Protein AF-A0A6A5AP10-F1 (afdb_monomer)

Radius of gyration: 18.3 Å; Cα contacts (8 Å, |Δi|>4): 77; chains: 1; bounding box: 49×32×50 Å

Solvent-accessible surface area (backbone atoms only — not comparable to full-atom values): 5480 Å² total; per-residue (Å²): 132,61,67,67,54,51,53,53,42,50,52,53,36,42,69,69,26,62,87,64,48,72,67,56,54,49,50,33,45,48,77,37,25,48,53,90,87,62,76,61,86,83,66,50,68,89,78,47,59,61,85,49,77,68,28,86,86,54,41,54,38,46,76,33,58,69,51,30,52,73,47,79,81,73,56,84,67,77,73,81,78,82,75,70,79,79,131

Structure (mmCIF, N/CA/C/O backbone):
data_AF-A0A6A5AP10-F1
#
_entry.id   AF-A0A6A5AP10-F1
#
loop_
_atom_site.group_PDB
_atom_site.id
_atom_site.type_symbol
_atom_site.label_atom_id
_atom_site.label_alt_id
_atom_site.label_comp_id
_atom_site.label_asym_id
_atom_site.label_entity_id
_atom_site.label_seq_id
_atom_site.pdbx_PDB_ins_code
_atom_site.Cartn_x
_atom_site.Cartn_y
_atom_site.Cartn_z
_atom_site.occupancy
_atom_site.B_iso_or_equiv
_atom_site.auth_seq_id
_atom_site.auth_comp_id
_atom_site.auth_asym_id
_atom_site.auth_atom_id
_atom_site.pdbx_PDB_model_num
ATOM 1 N N . MET A 1 1 ? 16.333 -0.764 6.682 1.00 71.38 1 MET A N 1
ATOM 2 C CA . MET A 1 1 ? 15.305 -0.293 7.646 1.00 71.38 1 MET A CA 1
ATOM 3 C C . MET A 1 1 ? 13.981 0.037 6.930 1.00 71.38 1 MET A C 1
ATOM 5 O O . MET A 1 1 ? 13.589 1.195 6.887 1.00 71.38 1 MET A O 1
ATOM 9 N N . ALA A 1 2 ? 13.273 -0.959 6.374 1.00 89.81 2 ALA A N 1
ATOM 10 C CA . ALA A 1 2 ? 11.991 -0.758 5.664 1.00 89.81 2 ALA A CA 1
ATOM 11 C C . ALA A 1 2 ? 10.759 -1.126 6.517 1.00 89.81 2 ALA A C 1
ATOM 13 O O . ALA A 1 2 ? 9.765 -0.402 6.538 1.00 89.81 2 ALA A O 1
ATOM 14 N N . ALA A 1 3 ? 10.860 -2.206 7.299 1.00 94.44 3 ALA A N 1
ATOM 15 C CA . ALA A 1 3 ? 9.810 -2.642 8.218 1.00 94.44 3 ALA A CA 1
ATOM 16 C C . ALA A 1 3 ? 9.363 -1.563 9.233 1.00 94.44 3 ALA A C 1
ATOM 18 O O . ALA A 1 3 ? 8.160 -1.325 9.319 1.00 94.44 3 ALA A O 1
ATOM 19 N N . PRO A 1 4 ? 10.256 -0.834 9.944 1.00 96.62 4 PRO A N 1
ATOM 20 C CA . PRO A 1 4 ? 9.809 0.205 10.880 1.00 96.62 4 PRO A CA 1
ATOM 21 C C . PRO A 1 4 ? 9.130 1.398 10.187 1.00 96.62 4 PRO A C 1
ATOM 23 O O . PRO A 1 4 ? 8.184 1.957 10.733 1.00 96.62 4 PRO A O 1
ATOM 26 N N . HIS A 1 5 ? 9.540 1.750 8.961 1.00 95.62 5 HIS A N 1
ATOM 27 C CA . HIS A 1 5 ? 8.836 2.762 8.161 1.00 95.62 5 HIS A CA 1
ATOM 28 C C . HIS A 1 5 ? 7.429 2.294 7.785 1.00 95.62 5 HIS A C 1
ATOM 30 O O . HIS A 1 5 ? 6.481 3.071 7.845 1.00 95.62 5 HIS A O 1
ATOM 36 N N . THR A 1 6 ? 7.287 1.012 7.448 1.00 95.31 6 THR A N 1
ATOM 37 C CA . THR A 1 6 ? 5.986 0.408 7.133 1.00 95.31 6 THR A CA 1
ATOM 38 C C . THR A 1 6 ? 5.073 0.416 8.360 1.00 95.31 6 THR A C 1
ATOM 40 O O . THR A 1 6 ? 3.911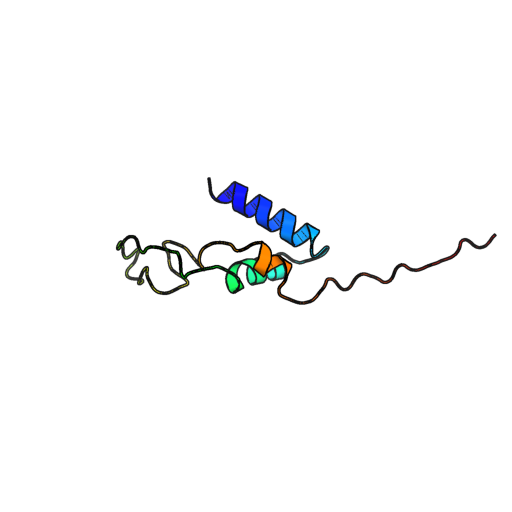 0.796 8.253 1.00 95.31 6 THR A O 1
ATOM 43 N N . ALA A 1 7 ? 5.601 0.095 9.544 1.00 96.44 7 ALA A N 1
ATOM 44 C CA . ALA A 1 7 ? 4.847 0.177 10.795 1.00 96.44 7 ALA A CA 1
ATOM 45 C C . ALA A 1 7 ? 4.373 1.613 11.093 1.00 96.44 7 ALA A C 1
ATOM 47 O O . ALA A 1 7 ? 3.204 1.822 11.415 1.00 96.44 7 ALA A O 1
ATOM 48 N N . GLY A 1 8 ? 5.244 2.613 10.914 1.00 95.94 8 GLY A N 1
ATOM 49 C CA . GLY A 1 8 ? 4.874 4.026 11.055 1.00 95.94 8 GLY A CA 1
ATOM 50 C C . GLY A 1 8 ? 3.825 4.484 10.034 1.00 95.94 8 GLY A C 1
ATOM 51 O O . GLY A 1 8 ? 2.884 5.190 10.390 1.00 95.94 8 GLY A O 1
ATOM 52 N N . ALA A 1 9 ? 3.931 4.038 8.779 1.00 94.94 9 ALA A N 1
ATOM 53 C CA . ALA A 1 9 ? 2.938 4.314 7.741 1.00 94.94 9 ALA A CA 1
ATOM 54 C C . ALA A 1 9 ? 1.556 3.751 8.105 1.00 94.94 9 ALA A C 1
ATOM 56 O O . ALA A 1 9 ? 0.556 4.460 8.007 1.00 94.94 9 ALA A O 1
ATOM 57 N N . VAL A 1 10 ? 1.504 2.503 8.578 1.00 94.94 10 VAL A N 1
ATOM 58 C CA . VAL A 1 10 ? 0.264 1.870 9.049 1.00 94.94 10 VAL A CA 1
ATOM 59 C C . VAL A 1 10 ? -0.331 2.642 10.226 1.00 94.94 10 VAL A C 1
ATOM 61 O O . VAL A 1 10 ? -1.533 2.897 10.234 1.00 94.94 10 VAL A O 1
ATOM 64 N N . ALA A 1 11 ? 0.493 3.080 11.183 1.00 95.50 11 ALA A N 1
ATOM 65 C CA . ALA A 1 11 ? 0.029 3.885 12.311 1.00 95.50 11 ALA A CA 1
ATOM 66 C C . ALA A 1 11 ? -0.620 5.208 11.859 1.00 95.50 11 ALA A C 1
ATOM 68 O O . ALA A 1 11 ? -1.683 5.570 12.359 1.00 95.50 11 ALA A O 1
ATOM 69 N N . LEU A 1 12 ? -0.038 5.898 10.872 1.00 94.38 12 LEU A N 1
ATOM 70 C CA . LEU A 1 12 ? -0.618 7.121 10.302 1.00 94.38 12 LEU A CA 1
ATOM 71 C C . LEU A 1 12 ? -1.934 6.855 9.559 1.00 94.38 12 LEU A C 1
ATOM 73 O O . LEU A 1 12 ? -2.882 7.628 9.693 1.00 94.38 12 LEU A O 1
ATOM 77 N N . ILE A 1 13 ? -2.022 5.751 8.813 1.00 92.69 13 ILE A N 1
ATOM 78 C CA . ILE A 1 13 ? -3.255 5.347 8.122 1.00 92.69 13 ILE A CA 1
ATOM 79 C C . ILE A 1 13 ? -4.370 5.055 9.128 1.00 92.69 13 ILE A C 1
ATOM 81 O O . ILE A 1 13 ? -5.487 5.535 8.948 1.00 92.69 13 ILE A O 1
ATOM 85 N N . LEU A 1 14 ? -4.071 4.330 10.206 1.00 92.56 14 LEU A N 1
ATOM 86 C CA . LEU A 1 14 ? -5.034 4.042 11.271 1.00 92.56 14 LEU A CA 1
ATOM 87 C C . LEU A 1 14 ? -5.436 5.298 12.053 1.00 92.56 14 LEU A C 1
ATOM 89 O O . LEU A 1 14 ? -6.596 5.421 12.438 1.00 92.56 14 LEU A O 1
ATOM 93 N N . GLY A 1 15 ? -4.514 6.246 12.239 1.00 92.19 15 GLY A N 1
ATOM 94 C CA . GLY A 1 15 ? -4.817 7.552 12.826 1.00 92.19 15 GLY A CA 1
AT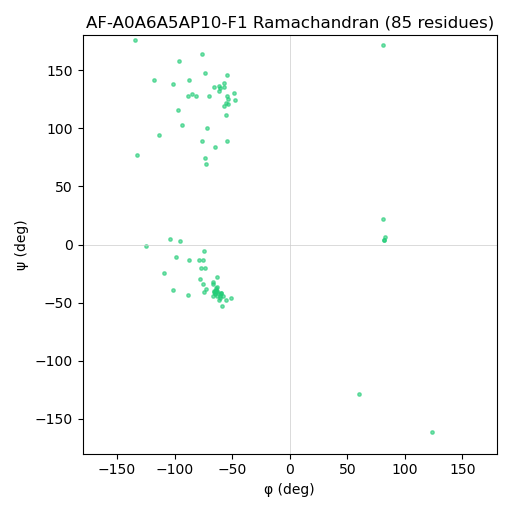OM 95 C C . GLY A 1 15 ? -5.779 8.380 11.969 1.00 92.19 15 GLY A C 1
ATOM 96 O O . GLY A 1 15 ? -6.678 9.022 12.504 1.00 92.19 15 GLY A O 1
ATOM 97 N N . ALA A 1 16 ? -5.635 8.331 10.640 1.00 90.62 16 ALA A N 1
ATOM 98 C CA . ALA A 1 16 ? -6.537 9.011 9.707 1.00 90.62 16 ALA A CA 1
ATOM 99 C C . ALA A 1 16 ? -7.875 8.274 9.508 1.00 90.62 16 ALA A C 1
ATOM 101 O O . ALA A 1 16 ? -8.894 8.906 9.230 1.00 90.62 16 ALA A O 1
ATOM 102 N N . LYS A 1 17 ? -7.882 6.941 9.635 1.00 87.56 17 LYS A N 1
ATOM 103 C CA . LYS A 1 17 ? -9.059 6.086 9.423 1.00 87.56 17 LYS A CA 1
ATOM 104 C C . LYS A 1 17 ? -9.229 5.073 10.559 1.00 87.56 17 LYS A C 1
ATOM 106 O O . LYS A 1 17 ? -8.924 3.884 10.376 1.00 87.56 17 LYS A O 1
ATOM 111 N N . PRO A 1 18 ? -9.741 5.516 11.720 1.00 88.31 18 PRO A N 1
ATOM 112 C CA . PRO A 1 18 ? -9.983 4.633 12.853 1.00 88.31 18 PRO A CA 1
ATOM 113 C C . PRO A 1 18 ? -10.915 3.477 12.470 1.00 88.31 18 PRO A C 1
ATOM 115 O O . PRO A 1 18 ? -11.890 3.674 11.749 1.00 88.31 18 PRO A O 1
ATOM 118 N N . GLY A 1 19 ? -10.617 2.265 12.945 1.00 86.06 19 GLY A N 1
ATOM 119 C CA . GLY A 1 19 ? -11.432 1.071 12.677 1.00 86.06 19 GLY A CA 1
ATOM 120 C C . GLY A 1 19 ? -11.185 0.390 11.324 1.00 86.06 19 GLY A C 1
ATOM 121 O O . GLY A 1 19 ? -11.862 -0.586 11.010 1.00 86.06 19 GLY A O 1
ATOM 122 N N . SER A 1 20 ? -10.214 0.858 10.531 1.00 86.88 20 SER A N 1
ATOM 123 C CA . SER A 1 20 ? -9.822 0.172 9.293 1.00 86.88 20 SER A CA 1
ATOM 124 C C . SER A 1 20 ? -9.318 -1.243 9.580 1.00 86.88 20 SER A C 1
ATOM 126 O O . SER A 1 20 ? -8.500 -1.458 10.475 1.00 86.88 20 SER A O 1
ATOM 128 N N . THR A 1 21 ? -9.782 -2.212 8.791 1.00 93.25 21 THR A N 1
ATOM 129 C CA . THR A 1 21 ? -9.313 -3.599 8.886 1.00 93.25 21 THR A CA 1
ATOM 130 C C . THR A 1 21 ? -7.933 -3.756 8.255 1.00 93.25 21 THR A C 1
ATOM 132 O O . THR A 1 21 ? -7.501 -2.921 7.455 1.00 93.25 21 THR A O 1
ATOM 135 N N . TYR A 1 22 ? -7.263 -4.870 8.557 1.00 92.88 22 TYR A N 1
ATOM 136 C CA . TYR A 1 22 ? -6.019 -5.244 7.885 1.00 92.88 22 TYR A CA 1
ATOM 137 C C . TYR A 1 22 ? -6.154 -5.208 6.356 1.00 92.88 22 TYR A C 1
ATOM 139 O O . TYR A 1 22 ? -5.308 -4.622 5.688 1.00 92.88 22 TYR A O 1
ATOM 147 N N . GLU A 1 23 ? -7.232 -5.772 5.803 1.00 93.31 23 GLU A N 1
ATOM 148 C CA . GLU A 1 23 ? -7.442 -5.822 4.353 1.00 93.31 23 GLU A CA 1
ATOM 149 C C . GLU A 1 23 ? -7.585 -4.417 3.754 1.00 93.31 23 GLU A C 1
ATOM 151 O O . GLU A 1 23 ? -7.002 -4.120 2.712 1.00 93.31 23 GLU A O 1
ATOM 156 N N . THR A 1 24 ? -8.309 -3.525 4.437 1.00 91.31 24 THR A N 1
ATOM 157 C CA . THR A 1 24 ? -8.454 -2.126 4.018 1.00 91.31 24 THR A CA 1
ATOM 158 C C . THR A 1 24 ? -7.104 -1.416 3.999 1.00 91.31 24 THR A C 1
ATOM 160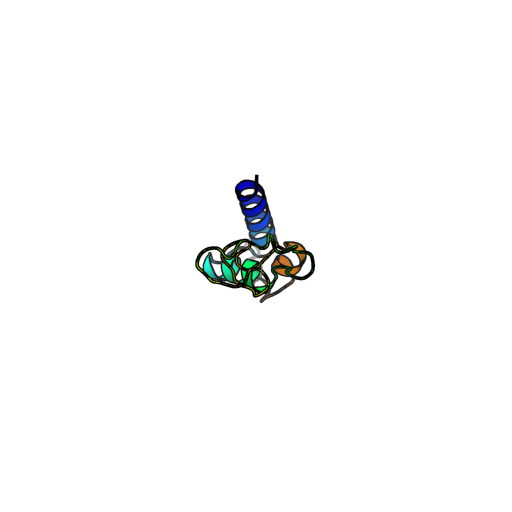 O O . THR A 1 24 ? -6.768 -0.762 3.015 1.00 91.31 24 THR A O 1
ATOM 163 N N . VAL A 1 25 ? -6.311 -1.557 5.064 1.00 92.81 25 VAL A N 1
ATOM 164 C CA . VAL A 1 25 ? -4.980 -0.939 5.151 1.00 92.81 25 VAL A CA 1
ATOM 165 C C . VAL A 1 25 ? -4.039 -1.519 4.095 1.00 92.81 25 VAL A C 1
ATOM 167 O O . VAL A 1 25 ? -3.319 -0.760 3.450 1.00 92.81 25 VAL A O 1
ATOM 170 N N . TYR A 1 26 ? -4.076 -2.835 3.876 1.00 93.81 26 TYR A N 1
ATOM 171 C CA . TYR A 1 26 ? -3.282 -3.504 2.851 1.00 93.81 26 TYR A CA 1
ATOM 172 C C . TYR A 1 26 ? -3.601 -2.946 1.461 1.00 93.81 26 TYR A C 1
ATOM 174 O O . TYR A 1 26 ? -2.692 -2.447 0.804 1.00 93.81 26 TYR A O 1
ATOM 182 N N . LYS A 1 27 ? -4.883 -2.913 1.067 1.00 93.88 27 LYS A N 1
ATOM 183 C CA . LYS A 1 27 ? -5.309 -2.355 -0.229 1.00 93.88 27 LYS A CA 1
ATOM 184 C C . LYS A 1 27 ? -4.899 -0.897 -0.400 1.00 93.88 27 LYS A C 1
ATOM 186 O O . LYS A 1 27 ? -4.365 -0.527 -1.436 1.00 93.88 27 LYS A O 1
ATOM 191 N N . LEU A 1 28 ? -5.082 -0.067 0.630 1.00 92.62 28 LEU A N 1
ATOM 192 C CA . LEU A 1 28 ? -4.682 1.341 0.571 1.00 92.62 28 LEU A CA 1
ATOM 193 C C . LEU A 1 28 ? -3.183 1.501 0.306 1.00 92.62 28 LEU A C 1
ATOM 195 O O . LEU A 1 28 ? -2.797 2.361 -0.478 1.00 92.62 28 LEU A O 1
ATOM 199 N N . ILE A 1 29 ? -2.333 0.695 0.943 1.00 94.12 29 ILE A N 1
ATOM 200 C CA . ILE A 1 29 ? -0.878 0.780 0.764 1.00 94.12 29 ILE A CA 1
ATOM 201 C C . ILE A 1 29 ? -0.454 0.237 -0.607 1.00 94.12 29 ILE A C 1
ATOM 203 O O . ILE A 1 29 ? 0.437 0.819 -1.224 1.00 94.12 29 ILE A O 1
ATOM 207 N N . THR A 1 30 ? -1.075 -0.841 -1.095 1.00 94.50 30 THR A N 1
ATOM 208 C CA . THR A 1 30 ? -0.725 -1.450 -2.388 1.00 94.50 30 THR A CA 1
ATOM 209 C C . THR A 1 30 ? -1.215 -0.632 -3.577 1.00 94.50 30 THR A C 1
ATOM 211 O O . THR A 1 30 ? -0.460 -0.442 -4.525 1.00 94.50 30 THR A O 1
ATOM 214 N N . ASP A 1 31 ? -2.431 -0.088 -3.514 1.00 93.94 31 ASP A N 1
ATOM 215 C CA . ASP A 1 31 ? -3.048 0.643 -4.631 1.00 93.94 31 ASP A CA 1
ATOM 216 C C . ASP A 1 31 ? -2.491 2.063 -4.784 1.00 93.94 31 ASP A C 1
ATOM 218 O O . ASP A 1 31 ? -2.603 2.680 -5.843 1.00 93.94 31 ASP A O 1
ATOM 222 N N . THR A 1 32 ? -1.889 2.605 -3.723 1.00 94.31 32 THR A N 1
ATOM 223 C CA . THR A 1 32 ? -1.320 3.959 -3.726 1.00 94.31 32 THR A CA 1
ATOM 224 C C . THR A 1 32 ? 0.199 3.989 -3.813 1.00 94.31 32 THR A C 1
ATOM 226 O O . THR A 1 32 ? 0.791 5.070 -3.747 1.00 94.31 32 THR A O 1
ATOM 229 N N . ALA A 1 33 ? 0.837 2.829 -3.969 1.00 94.25 33 ALA A N 1
ATOM 230 C CA . ALA A 1 33 ? 2.279 2.733 -4.101 1.00 94.25 33 ALA A CA 1
ATOM 231 C C . ALA A 1 33 ? 2.781 3.491 -5.344 1.00 94.25 33 ALA A C 1
ATOM 233 O O . ALA A 1 33 ? 2.214 3.413 -6.433 1.00 94.25 33 ALA A O 1
ATOM 234 N N . ASP A 1 34 ? 3.875 4.234 -5.183 1.00 94.19 34 ASP A N 1
ATOM 235 C CA . ASP A 1 34 ? 4.531 4.926 -6.286 1.00 94.19 34 ASP A CA 1
ATOM 236 C C . ASP A 1 34 ? 5.558 4.002 -6.952 1.00 94.19 34 ASP A C 1
ATOM 238 O O . ASP A 1 34 ? 6.468 3.482 -6.298 1.00 94.19 34 ASP A O 1
ATOM 242 N N . THR A 1 35 ? 5.459 3.869 -8.273 1.00 92.81 35 THR A N 1
ATOM 243 C CA . THR A 1 35 ? 6.368 3.046 -9.089 1.00 92.81 35 THR A CA 1
ATOM 244 C C . THR A 1 35 ? 7.304 3.875 -9.970 1.00 92.81 35 THR A C 1
ATOM 246 O O . THR A 1 35 ? 8.407 3.440 -10.286 1.00 92.81 35 THR A O 1
ATOM 249 N N . ALA A 1 36 ? 6.921 5.110 -10.311 1.00 88.19 36 ALA A N 1
ATOM 250 C CA . ALA A 1 36 ? 7.622 5.937 -11.299 1.00 88.19 36 ALA A CA 1
ATOM 251 C C . ALA A 1 36 ? 9.070 6.311 -10.925 1.00 88.19 36 ALA A C 1
ATOM 253 O O . ALA A 1 36 ? 9.891 6.544 -11.805 1.00 88.19 36 ALA A O 1
ATOM 254 N N . SER A 1 37 ? 9.396 6.389 -9.631 1.00 86.12 37 SER A N 1
ATOM 255 C CA . SER A 1 37 ? 10.745 6.746 -9.161 1.00 86.12 37 SER A CA 1
ATOM 256 C C . SER A 1 37 ? 11.635 5.540 -8.852 1.00 86.12 37 SER A C 1
ATOM 258 O O . SER A 1 37 ? 12.725 5.715 -8.309 1.00 86.12 37 SER A O 1
ATOM 260 N N . LEU A 1 38 ? 11.152 4.320 -9.085 1.00 86.75 38 LEU A N 1
ATOM 261 C CA . LEU A 1 38 ? 11.886 3.101 -8.770 1.00 86.75 38 LEU A CA 1
ATOM 262 C C . LEU A 1 38 ? 12.823 2.757 -9.923 1.00 86.75 38 LEU A C 1
ATOM 264 O O . LEU A 1 38 ? 12.418 2.727 -11.083 1.00 86.75 38 LEU A O 1
ATOM 268 N N . LYS A 1 39 ? 14.093 2.520 -9.593 1.00 84.62 39 LYS A N 1
ATOM 269 C CA . LYS A 1 39 ? 15.113 2.139 -10.566 1.00 84.62 39 LYS A CA 1
ATOM 270 C C . LYS A 1 39 ? 15.264 0.615 -10.542 1.00 84.62 39 LYS A C 1
ATOM 272 O O . LYS A 1 39 ? 15.704 0.105 -9.512 1.00 84.62 39 LYS A O 1
ATOM 277 N N . PRO A 1 40 ? 14.937 -0.095 -11.637 1.00 79.31 40 PRO A N 1
ATOM 278 C CA . PRO A 1 40 ? 15.141 -1.535 -11.721 1.00 79.31 40 PRO A CA 1
ATOM 279 C C . PRO A 1 40 ? 16.612 -1.881 -11.481 1.00 79.31 40 PRO A C 1
ATOM 281 O O . PRO A 1 40 ? 17.503 -1.224 -12.031 1.00 79.31 40 PRO A O 1
ATOM 284 N N . SER A 1 41 ? 16.867 -2.902 -10.667 1.00 77.56 41 SER A N 1
ATOM 285 C CA . SER A 1 41 ? 18.218 -3.400 -10.390 1.00 77.56 41 SER A CA 1
ATOM 286 C C . SER A 1 41 ? 18.813 -4.175 -11.575 1.00 77.56 41 SER A C 1
ATOM 288 O O . SER A 1 41 ? 20.032 -4.295 -11.687 1.00 77.56 41 SER A O 1
ATOM 290 N N . GLY A 1 42 ? 17.956 -4.661 -12.482 1.00 72.88 42 GLY A N 1
ATOM 291 C CA . GLY A 1 42 ? 18.320 -5.544 -13.591 1.00 72.88 42 GLY A CA 1
ATOM 292 C C . GLY A 1 42 ? 18.443 -7.017 -13.186 1.00 72.88 42 GLY A C 1
ATOM 293 O O . GLY A 1 42 ? 18.836 -7.837 -14.015 1.00 72.88 42 GLY A O 1
ATOM 294 N N . ALA A 1 43 ? 18.132 -7.356 -11.931 1.00 75.44 43 ALA A N 1
ATOM 295 C CA . ALA A 1 43 ? 18.158 -8.717 -11.419 1.00 75.44 43 ALA A CA 1
ATOM 296 C C . ALA A 1 43 ? 16.770 -9.362 -11.524 1.00 75.44 43 ALA A C 1
ATOM 298 O O . ALA A 1 43 ? 15.930 -9.142 -10.661 1.00 75.44 43 ALA A O 1
ATOM 299 N N . ASN A 1 44 ? 16.562 -10.233 -12.518 1.00 70.62 44 ASN A N 1
ATOM 300 C CA . ASN A 1 44 ? 15.276 -10.898 -12.745 1.00 70.62 44 ASN A CA 1
ATOM 301 C C . ASN A 1 44 ? 14.991 -11.995 -11.700 1.00 70.62 44 ASN A C 1
ATOM 303 O O . ASN A 1 44 ? 15.072 -13.193 -11.973 1.00 70.62 44 ASN A O 1
ATOM 307 N N . CYS A 1 45 ? 14.649 -11.598 -10.479 1.00 70.12 45 CYS A N 1
ATOM 308 C CA . CYS A 1 45 ? 14.382 -12.472 -9.338 1.00 70.12 45 CYS A CA 1
ATOM 309 C C . CYS A 1 45 ? 13.307 -13.535 -9.665 1.00 70.12 45 CYS A C 1
ATOM 311 O O . CYS A 1 45 ? 12.119 -13.304 -9.461 1.00 70.12 45 CYS A O 1
ATOM 313 N N . GLY A 1 46 ? 13.702 -14.703 -10.189 1.00 78.19 46 GLY A N 1
ATOM 314 C CA . GLY A 1 46 ? 12.787 -15.770 -10.622 1.00 78.19 46 GLY A CA 1
ATOM 315 C C . GLY A 1 46 ? 12.162 -15.590 -12.016 1.00 78.19 46 GLY A C 1
ATOM 316 O O . GLY A 1 46 ? 11.118 -16.178 -12.282 1.00 78.19 46 GLY A O 1
ATOM 317 N N . GLY A 1 47 ? 12.765 -14.793 -12.907 1.00 78.50 47 GLY A N 1
ATOM 318 C CA . GLY A 1 47 ? 12.299 -14.625 -14.295 1.00 78.50 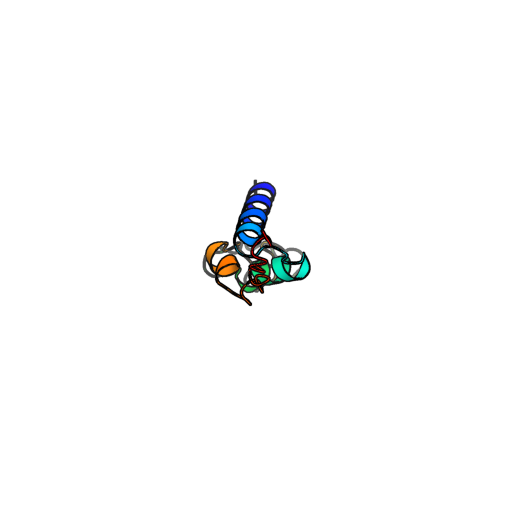47 GLY A CA 1
ATOM 319 C C . GLY A 1 47 ? 11.165 -13.610 -14.492 1.00 78.50 47 GLY A C 1
ATOM 320 O O . GLY A 1 47 ? 10.655 -13.473 -15.603 1.00 78.50 47 GLY A O 1
ATOM 321 N N . VAL A 1 48 ? 10.787 -12.878 -13.441 1.00 81.62 48 VAL A N 1
ATOM 322 C CA . VAL A 1 48 ? 9.824 -11.768 -13.503 1.00 81.62 48 VAL A CA 1
ATOM 323 C C . VAL A 1 48 ? 10.564 -10.470 -13.837 1.00 81.62 48 VAL A C 1
ATOM 325 O O . VAL A 1 48 ? 11.677 -10.254 -13.369 1.00 81.62 48 VAL A O 1
ATOM 328 N N . SER A 1 49 ? 9.961 -9.613 -14.668 1.00 80.56 49 SER A N 1
ATOM 329 C CA . SER A 1 49 ? 10.534 -8.308 -15.020 1.00 80.56 49 SER A CA 1
ATOM 330 C C . SER A 1 49 ? 10.507 -7.345 -13.831 1.00 80.56 49 SER A C 1
ATOM 332 O O . SER A 1 49 ? 9.439 -7.052 -13.298 1.00 80.56 49 SER A O 1
ATOM 334 N N . ASP A 1 50 ? 11.656 -6.754 -13.502 1.00 80.94 50 ASP A N 1
ATOM 335 C CA . ASP A 1 50 ? 11.792 -5.774 -12.411 1.00 80.94 50 ASP A CA 1
ATOM 336 C C . ASP A 1 50 ? 11.216 -4.385 -12.748 1.00 80.94 50 ASP A C 1
ATOM 338 O O . ASP A 1 50 ? 11.180 -3.493 -11.903 1.00 80.94 50 ASP A O 1
ATOM 342 N N . ALA A 1 51 ? 10.763 -4.179 -13.991 1.00 83.88 51 ALA A N 1
ATOM 343 C CA . ALA A 1 51 ? 10.138 -2.935 -14.450 1.00 83.88 51 ALA A CA 1
ATOM 344 C C . ALA A 1 51 ? 8.599 -2.996 -14.470 1.00 83.88 51 ALA A C 1
ATOM 346 O O . ALA A 1 51 ? 7.946 -1.968 -14.647 1.00 83.88 51 ALA A O 1
ATOM 347 N N . THR A 1 52 ? 8.018 -4.187 -14.298 1.00 86.19 52 THR A N 1
ATOM 348 C CA . THR A 1 52 ? 6.564 -4.386 -14.209 1.00 86.19 52 THR A CA 1
ATOM 349 C C . THR A 1 52 ? 6.188 -4.565 -12.745 1.00 86.19 52 THR A C 1
ATOM 351 O O . THR A 1 52 ? 6.909 -5.241 -12.024 1.00 86.19 52 THR A O 1
ATOM 354 N N . TYR A 1 53 ? 5.089 -3.965 -12.289 1.00 87.12 53 TYR A N 1
ATOM 355 C CA . TYR A 1 53 ? 4.651 -4.041 -10.892 1.00 87.12 53 TYR A CA 1
ATOM 356 C C . TYR A 1 53 ? 3.283 -4.730 -10.807 1.00 87.12 53 TYR A C 1
ATOM 358 O O . TYR A 1 53 ? 2.431 -4.455 -11.655 1.00 87.12 53 TYR A O 1
ATOM 366 N N . PRO A 1 54 ? 3.038 -5.577 -9.794 1.00 90.00 54 PRO A N 1
ATOM 367 C CA . PRO A 1 54 ? 3.954 -5.941 -8.713 1.00 90.00 54 PRO A CA 1
ATOM 368 C C . PRO A 1 54 ? 5.101 -6.878 -9.149 1.00 90.00 54 PRO A C 1
ATOM 370 O O . PRO A 1 54 ? 4.916 -7.716 -10.027 1.00 90.00 54 PRO A O 1
ATOM 373 N N . ASN A 1 55 ? 6.278 -6.751 -8.523 1.00 88.62 55 ASN A N 1
ATOM 374 C CA . ASN A 1 55 ? 7.446 -7.619 -8.758 1.00 88.62 55 ASN A CA 1
ATOM 375 C C . ASN A 1 55 ? 8.125 -8.082 -7.461 1.00 88.62 55 ASN A C 1
ATOM 377 O O . ASN A 1 55 ? 7.752 -7.679 -6.362 1.00 88.62 55 A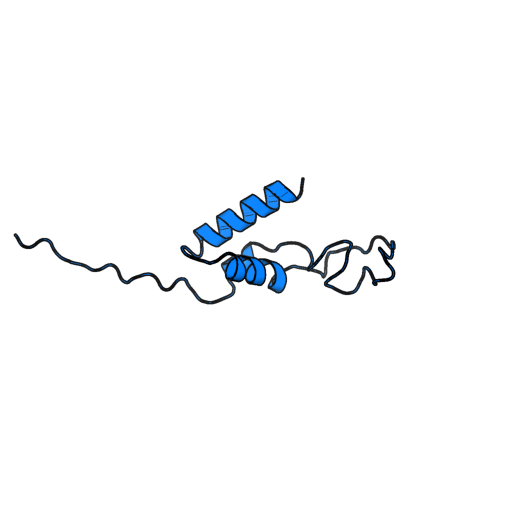SN A O 1
ATOM 381 N N . ASN A 1 56 ? 9.136 -8.939 -7.600 1.00 87.94 56 ASN A N 1
ATOM 382 C CA . ASN A 1 56 ? 9.857 -9.533 -6.473 1.00 87.94 56 ASN A CA 1
ATOM 383 C C . ASN A 1 56 ? 10.899 -8.595 -5.835 1.00 87.94 56 ASN A C 1
ATOM 385 O O . ASN A 1 56 ? 11.358 -8.880 -4.732 1.00 87.94 56 ASN A O 1
ATOM 389 N N . ASP A 1 57 ? 11.247 -7.490 -6.499 1.00 87.50 57 ASP A N 1
ATOM 390 C CA . ASP A 1 57 ? 12.252 -6.527 -6.028 1.00 87.50 57 ASP A CA 1
ATOM 391 C C . ASP A 1 57 ? 11.602 -5.452 -5.122 1.00 87.50 57 ASP A C 1
ATOM 393 O O . ASP A 1 57 ? 12.080 -5.143 -4.030 1.00 87.50 57 ASP A O 1
ATOM 397 N N . PHE A 1 58 ? 10.438 -4.930 -5.527 1.00 89.56 58 PHE A N 1
ATOM 398 C CA . PHE A 1 58 ? 9.736 -3.818 -4.870 1.00 89.56 58 PHE A CA 1
ATOM 399 C C . PHE A 1 58 ? 8.286 -4.122 -4.460 1.00 89.56 58 PHE A C 1
ATOM 401 O O . PHE A 1 58 ? 7.614 -3.251 -3.898 1.00 89.56 58 PHE A O 1
ATOM 408 N N . GLY A 1 59 ? 7.760 -5.317 -4.738 1.00 91.38 59 GLY A N 1
ATOM 409 C CA . GLY A 1 59 ? 6.338 -5.603 -4.548 1.00 91.38 59 GLY A CA 1
ATOM 410 C C . GLY A 1 59 ? 5.492 -4.665 -5.407 1.00 91.38 59 GLY A C 1
ATOM 411 O O . GLY A 1 59 ? 5.751 -4.510 -6.597 1.00 91.38 59 GLY A O 1
ATOM 412 N N . TYR A 1 60 ? 4.51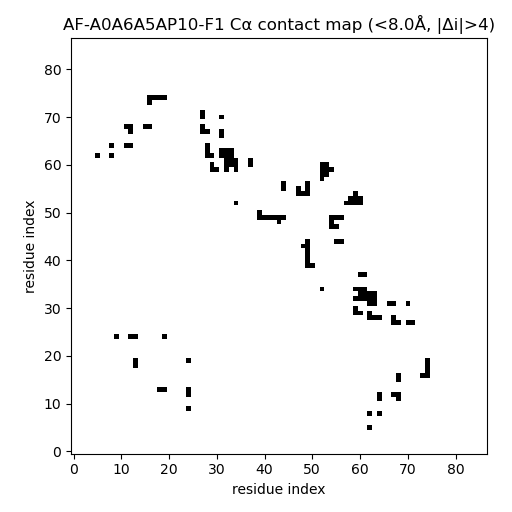0 -4.000 -4.793 1.00 93.31 60 TYR A N 1
ATOM 413 C CA . TYR A 1 60 ? 3.655 -3.003 -5.455 1.00 93.31 60 TYR A CA 1
ATOM 414 C C . TYR A 1 60 ? 4.347 -1.651 -5.693 1.00 93.31 60 TYR A C 1
ATOM 416 O O . TYR A 1 60 ? 3.843 -0.835 -6.460 1.00 93.31 60 TYR A O 1
ATOM 424 N N . GLY A 1 61 ? 5.498 -1.407 -5.062 1.00 93.69 61 GLY A N 1
ATOM 425 C CA . GLY A 1 61 ? 6.270 -0.177 -5.202 1.00 93.69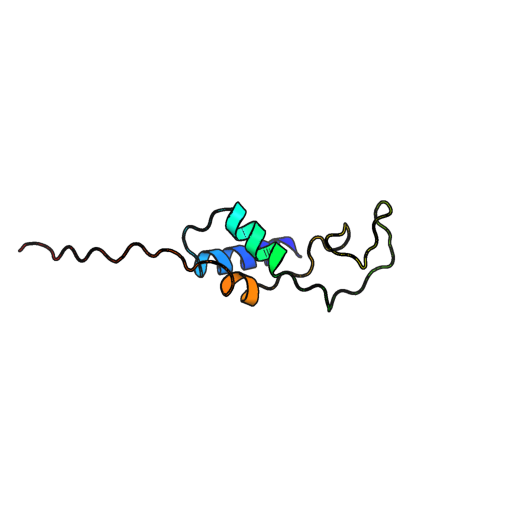 61 GLY A CA 1
ATOM 426 C C . GLY A 1 61 ? 6.540 0.527 -3.872 1.00 93.69 61 GLY A C 1
ATOM 427 O O . GLY A 1 61 ? 6.453 -0.060 -2.792 1.00 93.69 61 GLY A O 1
ATOM 428 N N . ARG A 1 62 ? 6.891 1.817 -3.930 1.00 94.31 62 ARG A N 1
ATOM 429 C CA . ARG A 1 62 ? 7.204 2.608 -2.732 1.00 94.31 62 ARG A CA 1
ATOM 430 C C . ARG A 1 62 ? 5.923 3.094 -2.061 1.00 94.31 62 ARG A C 1
ATOM 432 O O . ARG A 1 62 ? 5.123 3.779 -2.688 1.00 94.31 62 ARG A O 1
ATOM 439 N N . ILE A 1 63 ? 5.780 2.833 -0.762 1.00 94.56 63 ILE A N 1
ATOM 440 C CA . ILE A 1 63 ? 4.642 3.302 0.043 1.00 94.56 63 ILE A CA 1
ATOM 441 C C . ILE A 1 63 ? 4.486 4.829 -0.064 1.00 94.56 63 ILE A C 1
ATOM 443 O O . ILE A 1 63 ? 5.429 5.573 0.217 1.00 94.56 63 ILE A O 1
ATOM 447 N N . ASN A 1 64 ? 3.277 5.290 -0.399 1.00 95.00 64 ASN A N 1
ATOM 448 C CA . ASN A 1 64 ? 2.891 6.699 -0.359 1.00 95.00 64 ASN A CA 1
ATOM 449 C C . ASN A 1 64 ? 1.819 6.925 0.717 1.00 95.00 64 ASN A C 1
ATOM 451 O O . ASN A 1 64 ? 0.622 6.766 0.482 1.00 95.00 64 ASN A O 1
ATOM 455 N N . VAL A 1 65 ? 2.256 7.314 1.918 1.00 93.19 65 VAL A N 1
ATOM 456 C CA . VAL A 1 65 ? 1.364 7.464 3.082 1.00 93.19 65 VAL A CA 1
ATOM 457 C C . VAL A 1 65 ? 0.307 8.545 2.857 1.00 93.19 65 VAL A C 1
ATOM 459 O O . VAL A 1 65 ? -0.835 8.362 3.257 1.00 93.19 65 VAL A O 1
ATOM 462 N N . PHE A 1 66 ? 0.654 9.640 2.173 1.00 93.31 66 PHE A N 1
ATOM 463 C CA . PHE A 1 66 ? -0.279 10.735 1.899 1.00 93.31 66 PHE A CA 1
ATOM 464 C C . PHE A 1 66 ? -1.415 10.309 0.961 1.00 93.31 66 PHE A C 1
ATOM 466 O O . PHE A 1 66 ? -2.585 10.596 1.223 1.00 93.31 66 PHE A O 1
ATOM 473 N N . LYS A 1 67 ? -1.097 9.580 -0.116 1.00 92.88 67 LYS A N 1
ATOM 474 C CA . LYS A 1 67 ? -2.123 9.003 -0.993 1.00 92.88 67 LYS A CA 1
ATOM 475 C C . LYS A 1 67 ? -2.940 7.941 -0.254 1.00 92.88 67 LYS A C 1
ATOM 477 O O . LYS A 1 67 ? -4.160 7.933 -0.389 1.00 92.88 67 LYS A O 1
ATOM 482 N N . ALA A 1 68 ? -2.316 7.089 0.560 1.00 91.56 68 ALA A N 1
ATOM 483 C CA . ALA A 1 68 ? -3.005 6.044 1.325 1.00 91.56 68 ALA A CA 1
ATOM 484 C C . ALA A 1 68 ? -3.984 6.603 2.377 1.00 91.56 68 ALA A C 1
ATOM 486 O O . ALA A 1 68 ? -5.064 6.048 2.588 1.00 91.56 68 ALA A O 1
ATOM 487 N N . THR A 1 69 ? -3.651 7.714 3.039 1.00 91.25 69 THR A N 1
ATOM 488 C CA . THR A 1 69 ? -4.553 8.371 4.000 1.00 91.25 69 THR A CA 1
ATOM 489 C C . THR A 1 69 ? -5.680 9.128 3.303 1.00 91.25 69 THR A C 1
ATOM 491 O O . THR A 1 69 ? -6.799 9.122 3.808 1.00 91.25 69 THR A O 1
ATOM 494 N N . SER A 1 70 ? -5.415 9.707 2.128 1.00 87.44 70 SER A N 1
ATOM 495 C CA . SER A 1 70 ? -6.376 10.532 1.374 1.00 87.44 70 SER A CA 1
ATOM 496 C C . SER A 1 70 ? -7.298 9.745 0.427 1.00 87.44 70 SER A C 1
ATOM 498 O O . SER A 1 70 ? -8.267 10.301 -0.079 1.00 87.44 70 S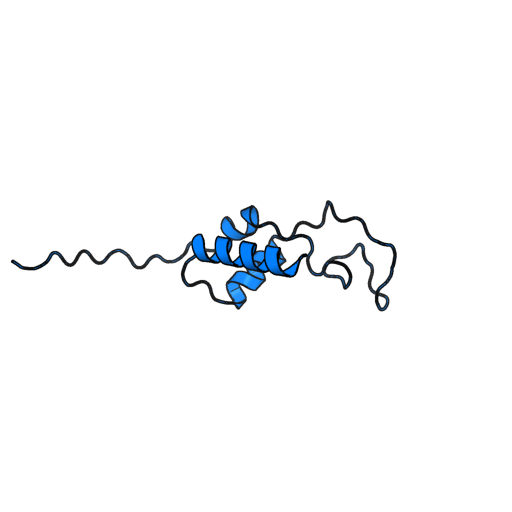ER A O 1
ATOM 500 N N . SER A 1 71 ? -7.005 8.471 0.150 1.00 73.62 71 SER A N 1
ATOM 501 C CA . SER A 1 71 ? -7.786 7.596 -0.748 1.00 73.62 71 SER A CA 1
ATOM 502 C C . SER A 1 71 ? -8.786 6.719 0.009 1.00 73.62 71 SER A C 1
ATOM 504 O O . SER A 1 71 ? -8.585 6.438 1.176 1.00 73.62 71 SER A O 1
ATOM 506 N N . GLY A 1 72 ? -9.845 6.219 -0.627 1.00 66.19 72 GLY A N 1
ATOM 507 C CA . GLY A 1 72 ? -10.796 5.293 0.008 1.00 66.19 72 GLY A CA 1
ATOM 508 C C . GLY A 1 72 ? -11.866 5.962 0.890 1.00 66.19 72 GLY A C 1
ATOM 509 O O . GLY A 1 72 ? -11.834 7.174 1.106 1.00 66.19 72 GLY A O 1
ATOM 510 N N . PRO A 1 73 ? -12.859 5.187 1.362 1.00 55.47 73 PRO A N 1
ATOM 511 C CA . PRO A 1 73 ? -13.998 5.733 2.085 1.00 55.47 73 PRO A CA 1
ATOM 512 C C . PRO A 1 73 ? -13.558 6.325 3.426 1.00 55.47 73 PRO A C 1
ATOM 514 O O . PRO A 1 73 ? -12.759 5.729 4.154 1.00 55.47 73 PRO A O 1
ATOM 517 N N . ALA A 1 74 ? -14.079 7.515 3.738 1.00 55.91 74 ALA A N 1
ATOM 518 C CA . ALA A 1 74 ? -13.911 8.126 5.048 1.00 55.91 74 ALA A CA 1
ATOM 519 C C . ALA A 1 74 ? -14.390 7.145 6.133 1.00 55.91 74 ALA A C 1
ATOM 521 O O . ALA A 1 74 ? -15.352 6.407 5.890 1.00 55.91 74 ALA A O 1
ATOM 522 N N . PRO A 1 75 ? -13.757 7.122 7.320 1.00 53.62 75 PRO A N 1
ATOM 523 C CA . PRO A 1 75 ? -14.298 6.364 8.434 1.00 53.62 75 PRO A CA 1
ATOM 524 C C . PRO A 1 75 ? -15.743 6.823 8.642 1.00 53.62 75 PRO A C 1
ATOM 526 O O . PRO A 1 75 ? -16.009 8.020 8.780 1.00 53.62 75 PRO A O 1
ATOM 529 N N . SER A 1 76 ? -16.686 5.880 8.626 1.00 47.50 76 SER A N 1
ATOM 530 C CA . SER A 1 76 ? -18.046 6.113 9.097 1.00 47.50 76 SER A CA 1
ATOM 531 C C . SER A 1 76 ? -17.944 6.388 10.590 1.00 47.50 76 SER A C 1
ATOM 533 O O . SER A 1 76 ? -18.020 5.476 11.411 1.00 47.50 76 SER A O 1
ATOM 535 N N . SER A 1 77 ? -17.653 7.643 10.926 1.00 50.97 77 SER A N 1
ATOM 536 C CA . SER A 1 77 ? -17.656 8.131 12.293 1.00 50.97 77 SER A CA 1
ATOM 537 C C . SER A 1 77 ? -19.027 7.785 12.872 1.00 50.97 77 SER A C 1
ATOM 539 O O . SER A 1 77 ? -20.030 8.205 12.281 1.00 50.97 77 SER A O 1
ATOM 541 N N . PRO A 1 78 ? -19.133 6.998 13.959 1.00 49.94 78 PRO A N 1
ATOM 542 C CA . PRO A 1 78 ? -20.395 6.929 14.669 1.00 49.94 78 PRO A CA 1
ATOM 543 C C . PRO A 1 78 ? -20.725 8.363 15.075 1.00 49.94 78 PRO A C 1
ATOM 545 O O . PRO A 1 78 ? -19.929 9.020 15.749 1.00 49.94 78 PRO A O 1
ATOM 548 N N . ALA A 1 79 ? -21.858 8.875 14.587 1.00 53.28 79 ALA A N 1
ATOM 549 C CA . ALA A 1 79 ? -22.322 10.203 14.951 1.00 53.28 79 ALA A CA 1
ATOM 550 C C . ALA A 1 79 ? -22.252 10.322 16.484 1.00 53.28 79 ALA A C 1
ATOM 552 O O . ALA A 1 79 ? -22.720 9.403 17.168 1.00 53.28 79 ALA A O 1
ATOM 553 N N . PRO A 1 80 ? -21.647 11.388 17.041 1.00 50.88 80 PRO A N 1
ATOM 554 C CA . PRO A 1 80 ? -21.617 11.572 18.481 1.00 50.88 80 PRO A CA 1
ATOM 555 C C . PRO A 1 80 ? -23.062 11.537 18.973 1.00 50.88 80 PRO A C 1
ATOM 557 O O . PRO A 1 80 ? -23.867 12.404 18.636 1.00 50.88 80 PRO A O 1
ATOM 560 N N . THR A 1 81 ? -23.419 10.488 19.713 1.00 55.66 81 THR A N 1
ATOM 561 C CA . THR A 1 81 ? -24.746 10.397 20.312 1.00 55.66 81 THR A CA 1
ATOM 562 C C . THR A 1 81 ? -24.760 11.424 21.429 1.00 55.66 81 THR A C 1
ATOM 564 O O . THR A 1 81 ? -24.186 11.209 22.496 1.00 55.66 81 THR A O 1
ATOM 567 N N . THR A 1 82 ? -25.357 12.585 21.168 1.00 55.22 82 THR A N 1
ATOM 568 C CA . THR A 1 82 ? -25.600 13.608 22.181 1.00 55.22 82 THR A CA 1
ATOM 569 C C . THR A 1 82 ? -26.723 13.130 23.095 1.00 55.22 82 THR A C 1
ATOM 571 O O . THR A 1 82 ? -27.831 13.667 23.070 1.00 55.22 82 THR A O 1
ATOM 574 N N . THR A 1 83 ? -26.470 12.112 23.913 1.00 57.28 83 THR A N 1
ATOM 575 C CA . THR A 1 83 ? -27.329 11.869 25.069 1.00 57.28 83 THR A CA 1
ATOM 576 C C . THR A 1 83 ? -26.945 12.910 26.105 1.00 57.28 83 THR A C 1
ATOM 578 O O . THR A 1 83 ? -26.035 12.719 26.909 1.00 57.28 83 THR A O 1
ATOM 581 N N . LYS A 1 84 ? -27.612 14.066 26.027 1.00 58.41 84 LYS A N 1
ATOM 582 C CA . LYS A 1 84 ? -27.656 15.051 27.107 1.00 58.41 84 LYS A CA 1
ATOM 583 C C . LYS A 1 84 ? -27.987 14.288 28.401 1.00 58.41 84 LYS A C 1
ATOM 585 O O . LYS A 1 84 ? -29.003 13.591 28.404 1.00 58.41 84 LYS A O 1
ATOM 590 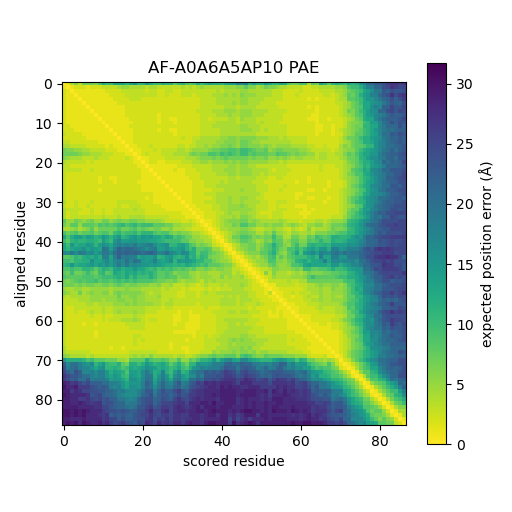N N . PRO A 1 85 ? -27.176 14.388 29.469 1.00 59.66 85 PRO A N 1
ATOM 591 C CA . PRO A 1 85 ? -27.545 13.820 30.756 1.00 59.66 85 PRO A CA 1
ATOM 592 C C . PRO A 1 85 ? -28.903 14.400 31.152 1.00 59.66 85 PRO A C 1
ATOM 594 O O . PRO A 1 85 ? -29.069 15.625 31.178 1.00 59.66 85 PRO A O 1
ATOM 597 N N . ALA A 1 86 ? -29.891 13.532 31.373 1.00 61.00 86 ALA A N 1
ATOM 598 C CA . ALA A 1 86 ? -31.104 13.951 32.053 1.00 61.00 86 ALA A CA 1
ATOM 599 C C . ALA A 1 86 ? -30.686 14.417 33.453 1.00 61.00 86 ALA A C 1
ATOM 601 O O . ALA A 1 86 ? -29.846 13.769 34.080 1.00 61.00 86 ALA A O 1
ATOM 602 N N . CYS A 1 87 ? -31.192 15.588 33.836 1.00 54.47 87 CYS A N 1
ATOM 603 C CA . CYS A 1 87 ? -30.940 16.241 35.115 1.00 54.47 87 CYS A CA 1
ATOM 604 C C . CYS A 1 87 ? -31.072 15.290 36.307 1.00 54.47 87 CYS A C 1
ATOM 606 O O . CYS A 1 87 ? -31.955 14.403 36.252 1.00 54.47 87 CYS A O 1
#

InterPro domains:
  IPR000209 Peptidase S8/S53 domain [PF00082] (1-61)
  IPR036852 Peptidase S8/S53 domain superfamily [G3DSA:3.40.50.200] (1-72)
  IPR036852 Peptidase S8/S53 domain superfamily [SSF52743] (1-70)

Mean predicted aligned error: 9.15 Å

Sequence (87 aa):
MAAPHTAGAVALILGAKPGSTYETVYKLITDTADTASLKPSGANCGGVSDATYPNNDFGYGRINVFKATSSGPAPSSPAPTTTKPAC

Organism: Aphanomyces astaci (NCBI:txid112090)

Nearest PDB structures (foldseek):
  3qtl-assembly2_A  TM=8.927E-01  e=2.410E-01  Bacillus licheniformis

Secondary structure (DSSP, 8-state):
--HHHHHHHHHHHHHHSTT--HHHHHHHHHHT-B-TT----S--TTS--TTSSSBTTTBT-B--HHHHHHSSPPP-PPP----PPP-

pLDDT: mean 82.73, std 14.55, range [47.5, 96.62]

Foldseek 3Di:
DVVVVVVVLLVLLCVLAPPDDPVLLVCLFLVPADLPPDDQPPDCPVVNDSNDPPDPPAHSHHGDSVSSSVDDDGHPPPDPPPPPPDD